Protein AF-W1XQ21-F1 (afdb_monomer)

Sequence (69 aa):
ETGIAIYDDEKGLLANQLYSQVKLHADYGGVVPELASRDHVRKTVPLIQAALKESGLTAKNIDAVAYTA

Radius of gyration: 14.08 Å; Cα contacts (8 Å, |Δi|>4): 69; chains: 1; bounding box: 33×20×34 Å

InterPro domains:
  IPR000905 Gcp-like domain [PF00814] (13-69)
  IPR000905 Gcp-like domain [PTHR11735] (1-69)
  IPR043129 ATPase, nucleotide binding domain [SSF53067] (2-68)

Secondary structure (DSSP, 8-state):
-EEEEEEETTTEEEEEEEE--HHHHGGGTS--HHHHHHHHHHHHHHHHHHHHHHTT--GGG--------

pLDDT: mean 95.41, std 5.62, range [58.22, 98.75]

Solvent-accessible surface area (backbone atoms only — not comparable to full-atom values): 4378 Å² total; per-residue (Å²): 108,49,74,38,70,42,76,41,97,90,79,38,79,52,23,77,33,77,45,78,50,62,77,78,24,57,90,66,81,46,89,49,66,70,63,50,55,56,46,43,68,69,44,50,64,61,35,49,54,48,24,33,59,66,48,72,51,56,81,88,74,57,91,75,87,87,82,89,131

Nearest PDB structures (foldseek):
  4wq5-assembly1_A  TM=9.957E-01  e=2.792E-08  Escherichia coli K-12
  4ydu-assembly2_B  TM=9.974E-01  e=8.155E-08  Escherichia coli
  4wq4-assembly2_B  TM=9.984E-01  e=1.948E-07  Escherichia coli K-12
  3zeu-assembly2_B  TM=1.006E+00  e=2.382E-07  Salmonella enterica subsp. enterica serovar Typhimurium str. ST4/74
  8iey-assembly1_A-2  TM=9.504E-01  e=1.693E-04  Aquifex aeolicus

Structure (mmCIF, N/CA/C/O backbone):
data_AF-W1XQ21-F1
#
_entry.id   AF-W1XQ21-F1
#
loop_
_atom_site.group_PDB
_atom_site.id
_atom_site.type_symbol
_atom_site.label_atom_id
_atom_site.label_alt_id
_atom_site.label_comp_id
_atom_site.label_asym_id
_atom_site.label_entity_id
_atom_site.label_seq_id
_atom_site.pdbx_PDB_ins_code
_atom_site.Cartn_x
_atom_site.Cartn_y
_atom_site.Cartn_z
_atom_site.occupancy
_atom_site.B_iso_or_equiv
_atom_site.auth_seq_id
_atom_site.auth_comp_id
_atom_site.auth_asym_id
_atom_site.auth_atom_id
_atom_site.pdbx_PDB_model_num
ATOM 1 N N . GLU A 1 1 ? 5.318 2.950 -9.318 1.00 91.94 1 GLU A N 1
ATOM 2 C CA . GLU A 1 1 ? 5.386 3.084 -7.838 1.00 91.94 1 GLU A CA 1
ATOM 3 C C . GLU A 1 1 ? 4.365 2.153 -7.213 1.00 91.94 1 GLU A C 1
ATOM 5 O O . GLU A 1 1 ? 3.345 1.938 -7.843 1.00 91.94 1 GLU A O 1
ATOM 10 N N . THR A 1 2 ? 4.583 1.625 -6.009 1.00 97.31 2 THR A N 1
ATOM 11 C CA . THR A 1 2 ? 3.541 0.893 -5.261 1.00 97.31 2 THR A CA 1
ATOM 12 C C . THR A 1 2 ? 3.169 1.701 -4.027 1.00 97.31 2 THR A C 1
ATOM 14 O O . THR A 1 2 ? 4.039 1.941 -3.192 1.00 97.31 2 THR A O 1
ATOM 17 N N . GLY A 1 3 ? 1.912 2.130 -3.931 1.00 97.62 3 GLY A N 1
ATOM 18 C CA . GLY A 1 3 ? 1.394 2.905 -2.804 1.00 97.62 3 GLY A CA 1
ATOM 19 C C . GLY A 1 3 ? 0.297 2.143 -2.069 1.00 97.62 3 GLY A C 1
ATOM 20 O O . GLY A 1 3 ? -0.532 1.510 -2.716 1.00 97.62 3 GLY A O 1
ATOM 21 N N . ILE A 1 4 ? 0.298 2.203 -0.739 1.00 98.56 4 ILE A N 1
ATOM 22 C CA . ILE A 1 4 ? -0.757 1.670 0.129 1.00 98.56 4 ILE A CA 1
ATOM 23 C C . ILE A 1 4 ? -1.059 2.718 1.195 1.00 98.56 4 ILE A C 1
ATOM 25 O O . ILE A 1 4 ? -0.143 3.189 1.863 1.00 98.56 4 ILE A O 1
ATOM 29 N N . ALA A 1 5 ? -2.329 3.056 1.388 1.00 98.50 5 ALA A N 1
ATOM 30 C CA . ALA A 1 5 ? -2.757 4.001 2.411 1.00 98.50 5 ALA A CA 1
ATOM 31 C C . ALA A 1 5 ? -3.954 3.456 3.195 1.00 98.50 5 ALA A C 1
ATOM 33 O O . ALA A 1 5 ? -4.723 2.646 2.677 1.00 98.50 5 ALA A O 1
ATOM 34 N N . ILE A 1 6 ? -4.104 3.918 4.435 1.00 98.75 6 ILE A N 1
ATOM 35 C CA . ILE A 1 6 ? -5.286 3.678 5.268 1.00 98.75 6 ILE A CA 1
ATOM 36 C C . ILE A 1 6 ? -5.881 5.037 5.614 1.00 98.75 6 ILE A C 1
ATOM 38 O O . ILE A 1 6 ? -5.184 5.907 6.138 1.00 98.75 6 ILE A O 1
ATOM 42 N N . TYR A 1 7 ? -7.163 5.202 5.314 1.00 98.69 7 TYR A N 1
ATOM 43 C CA . TYR A 1 7 ? -7.920 6.418 5.570 1.00 98.69 7 TYR A CA 1
ATOM 44 C C . TYR A 1 7 ? -9.148 6.081 6.413 1.00 98.69 7 TYR A C 1
ATOM 46 O O . TYR A 1 7 ? -9.826 5.092 6.148 1.00 98.69 7 TYR A O 1
ATOM 54 N N . ASP A 1 8 ? -9.394 6.907 7.416 1.00 98.38 8 ASP A N 1
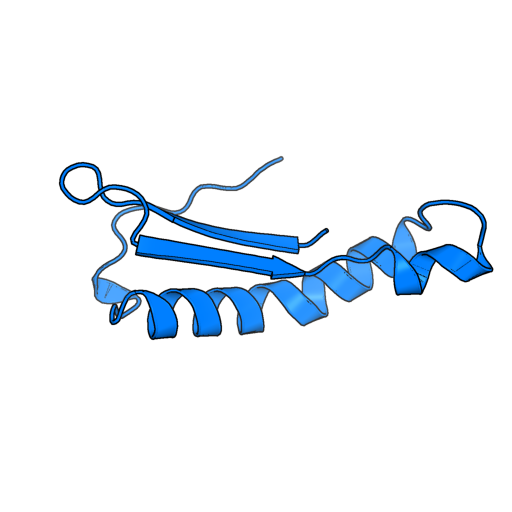ATOM 55 C CA . ASP A 1 8 ? -10.529 6.871 8.333 1.00 98.38 8 ASP A CA 1
ATOM 56 C C . ASP A 1 8 ? -11.310 8.176 8.114 1.00 98.38 8 ASP A C 1
ATOM 58 O O . ASP A 1 8 ? -10.715 9.245 7.959 1.00 98.38 8 ASP A O 1
ATOM 62 N N . ASP A 1 9 ? -12.629 8.096 7.998 1.00 97.06 9 ASP A N 1
ATOM 63 C CA . ASP A 1 9 ? -13.482 9.236 7.654 1.00 97.06 9 ASP A CA 1
ATOM 64 C C . ASP A 1 9 ? -13.571 10.281 8.775 1.00 97.06 9 ASP A C 1
ATOM 66 O O . ASP A 1 9 ? -13.767 11.465 8.493 1.00 97.06 9 ASP A O 1
ATOM 70 N N . GLU A 1 10 ? -13.351 9.877 10.027 1.00 97.88 10 GLU A N 1
ATOM 71 C CA . GLU A 1 10 ? -13.312 10.775 11.181 1.00 97.88 10 GLU A CA 1
ATOM 72 C C . GLU A 1 10 ? -11.887 11.258 11.499 1.00 97.88 10 GLU A C 1
ATOM 74 O O . GLU A 1 10 ? -11.682 12.421 11.859 1.00 97.88 10 GLU A O 1
ATOM 79 N N . LYS A 1 11 ? -10.884 10.380 11.378 1.00 97.69 11 LYS A N 1
ATOM 80 C CA . LYS A 1 11 ? -9.487 10.655 11.781 1.00 97.69 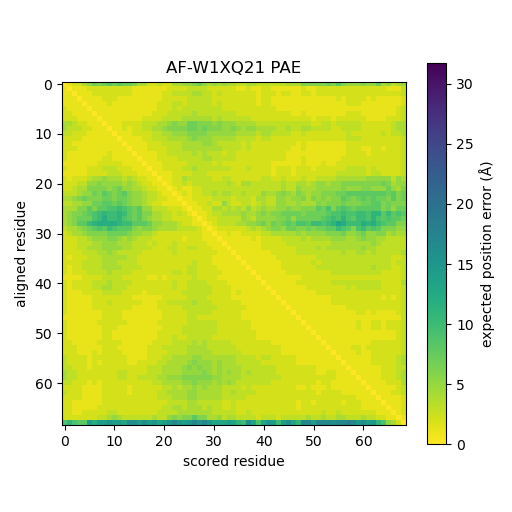11 LYS A CA 1
ATOM 81 C C . LYS A 1 11 ? -8.569 11.053 10.629 1.00 97.69 11 LYS A C 1
ATOM 83 O O . LYS A 1 11 ? -7.443 11.492 10.868 1.00 97.69 11 LYS A O 1
ATOM 88 N N . GLY A 1 12 ? -9.022 10.915 9.390 1.00 98.31 12 GLY A N 1
ATOM 89 C CA . GLY A 1 12 ? -8.247 11.199 8.191 1.00 98.31 12 GLY A CA 1
ATOM 90 C C . GLY A 1 12 ? -7.218 10.114 7.859 1.00 98.31 12 GLY A C 1
ATOM 91 O O . GLY A 1 12 ? -7.454 8.917 8.006 1.00 98.31 12 GLY A O 1
ATOM 92 N N . LEU A 1 13 ? -6.058 10.530 7.347 1.00 98.31 13 LEU A N 1
ATOM 93 C CA . LEU A 1 13 ? -5.014 9.620 6.870 1.00 98.31 13 LEU A CA 1
ATOM 94 C C . LEU A 1 13 ? -4.246 8.995 8.046 1.00 98.31 13 LEU A C 1
ATOM 96 O O . LEU A 1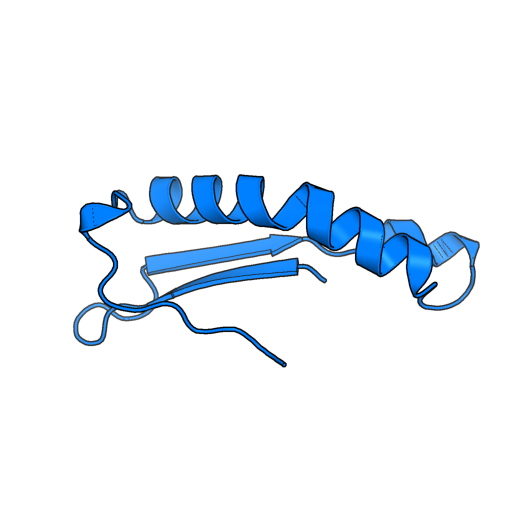 13 ? -3.523 9.694 8.752 1.00 98.31 13 LEU A O 1
ATOM 100 N N . LEU A 1 14 ? -4.371 7.678 8.220 1.00 98.44 14 LEU A N 1
ATOM 101 C CA . LEU A 1 14 ? -3.762 6.937 9.331 1.00 98.44 14 LEU A CA 1
ATOM 102 C C . LEU A 1 14 ? -2.412 6.303 8.981 1.00 98.44 14 LEU A C 1
ATOM 104 O O . LEU A 1 14 ? -1.576 6.117 9.860 1.00 98.44 14 LEU A O 1
ATOM 108 N N . ALA A 1 15 ? -2.214 5.936 7.716 1.00 98.56 15 ALA A N 1
ATOM 109 C CA . ALA A 1 15 ? -0.962 5.381 7.213 1.00 98.56 15 ALA A CA 1
ATOM 110 C C . ALA A 1 15 ? -0.820 5.672 5.720 1.00 98.56 15 ALA A C 1
ATOM 112 O O . ALA A 1 15 ? -1.816 5.697 4.991 1.00 98.56 15 ALA A O 1
ATOM 113 N N . ASN A 1 16 ? 0.416 5.861 5.259 1.00 98.12 16 ASN A N 1
ATOM 114 C CA . ASN A 1 16 ? 0.721 6.076 3.848 1.00 98.12 16 ASN A CA 1
ATOM 115 C C . ASN A 1 16 ? 2.119 5.550 3.516 1.00 98.12 16 ASN A C 1
ATOM 117 O O . ASN A 1 16 ? 3.138 6.155 3.843 1.00 98.12 16 ASN A O 1
ATOM 121 N N . GLN A 1 17 ? 2.153 4.416 2.834 1.00 98.31 17 GLN A N 1
ATOM 122 C CA . GLN A 1 17 ? 3.355 3.696 2.457 1.00 98.31 17 GLN A CA 1
ATOM 123 C C . GLN A 1 17 ? 3.577 3.818 0.954 1.00 98.31 17 GLN A C 1
ATOM 125 O O . GLN A 1 17 ? 2.689 3.504 0.162 1.00 98.31 17 GLN A O 1
ATOM 130 N N . LEU A 1 18 ? 4.781 4.226 0.552 1.00 97.38 18 LEU A N 1
ATOM 131 C CA . LEU A 1 18 ? 5.135 4.408 -0.852 1.00 97.38 18 LEU A CA 1
ATOM 132 C C . LEU A 1 18 ? 6.480 3.757 -1.171 1.00 97.38 18 LEU A C 1
ATOM 134 O O . LEU A 1 18 ? 7.492 4.008 -0.517 1.00 97.38 18 LEU A O 1
ATOM 138 N N . TYR A 1 19 ? 6.500 2.958 -2.233 1.00 95.69 19 TYR A N 1
ATOM 139 C CA . TYR A 1 19 ? 7.715 2.430 -2.836 1.00 95.69 19 TYR A CA 1
ATOM 140 C C . TYR A 1 19 ? 7.895 2.965 -4.259 1.00 95.69 19 TYR A C 1
ATOM 142 O O . TYR A 1 19 ? 7.052 2.752 -5.137 1.00 95.69 19 TYR A O 1
ATOM 150 N N . SER A 1 20 ? 9.041 3.599 -4.508 1.00 94.06 20 SER A N 1
ATOM 151 C CA . SER A 1 20 ? 9.395 4.129 -5.824 1.00 94.06 20 SER A CA 1
ATOM 152 C C . SER A 1 20 ? 10.243 3.146 -6.637 1.00 94.06 20 SER A C 1
ATOM 154 O O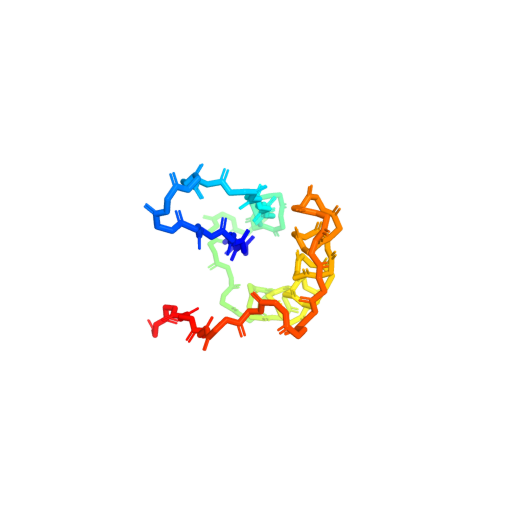 . SER A 1 20 ? 11.265 2.646 -6.167 1.00 94.06 20 SER A O 1
ATOM 156 N N . GLN A 1 21 ? 9.846 2.924 -7.894 1.00 88.75 21 GLN A N 1
ATOM 157 C CA . GLN A 1 21 ? 10.555 2.074 -8.864 1.00 88.75 21 GLN A CA 1
ATOM 158 C C . GLN A 1 21 ? 11.576 2.858 -9.707 1.00 88.75 21 GLN A C 1
ATOM 160 O O . GLN A 1 21 ? 12.203 2.284 -10.594 1.00 88.75 21 GLN A O 1
ATOM 165 N N . VAL A 1 22 ? 11.778 4.158 -9.450 1.00 89.00 22 VAL A N 1
ATOM 166 C CA . VAL A 1 22 ? 12.646 5.022 -10.276 1.00 89.00 22 VAL A CA 1
ATOM 167 C C . VAL A 1 22 ? 14.050 4.435 -10.432 1.00 89.00 22 VAL A C 1
ATOM 169 O O . VAL A 1 22 ? 14.559 4.351 -11.544 1.00 89.00 22 VAL A O 1
ATOM 172 N N . LYS A 1 23 ? 14.650 3.943 -9.340 1.00 87.31 23 LYS A N 1
ATOM 173 C CA . LYS A 1 23 ? 15.985 3.322 -9.383 1.00 87.31 23 LYS A CA 1
ATOM 174 C C . LYS A 1 23 ? 16.030 2.048 -10.229 1.00 87.31 23 LYS A C 1
ATOM 176 O O . LYS A 1 23 ? 17.037 1.801 -10.871 1.00 87.31 23 LYS A O 1
ATOM 181 N N . LEU A 1 24 ? 14.957 1.254 -10.237 1.00 86.81 24 LEU A N 1
ATOM 182 C CA . LEU A 1 24 ? 14.881 0.007 -11.005 1.00 86.81 24 LEU A CA 1
ATOM 183 C C . LEU A 1 24 ? 14.839 0.269 -12.517 1.00 86.81 24 LEU A C 1
ATOM 185 O O . LEU A 1 24 ? 15.346 -0.528 -13.299 1.00 86.81 24 LEU A O 1
ATOM 189 N N . HIS A 1 25 ? 14.221 1.377 -12.922 1.00 89.62 25 HIS A N 1
ATOM 190 C CA . HIS A 1 25 ? 14.029 1.736 -14.326 1.00 89.62 25 HIS A CA 1
ATOM 191 C C . HIS A 1 25 ? 15.090 2.700 -14.871 1.00 89.62 25 HIS A C 1
ATOM 193 O O . HIS A 1 25 ? 15.136 2.918 -16.080 1.00 89.62 25 HIS A O 1
ATOM 199 N N . ALA A 1 26 ? 15.949 3.249 -14.005 1.00 88.81 26 ALA A N 1
ATOM 200 C CA . ALA A 1 26 ? 16.977 4.220 -14.376 1.00 88.81 26 ALA A CA 1
ATOM 201 C C . ALA A 1 26 ? 17.900 3.696 -15.489 1.00 88.81 26 ALA A C 1
ATOM 203 O O . ALA A 1 26 ? 18.147 4.406 -16.461 1.00 88.81 26 ALA A O 1
ATOM 204 N N . ASP A 1 27 ? 18.314 2.429 -15.397 1.00 88.12 27 ASP A N 1
ATOM 205 C CA . ASP A 1 27 ? 19.218 1.794 -16.366 1.00 88.12 27 ASP A CA 1
ATOM 206 C C . ASP A 1 27 ? 18.576 1.567 -17.748 1.00 88.12 27 ASP A C 1
ATOM 208 O O . ASP A 1 27 ? 19.276 1.321 -18.727 1.00 88.12 27 ASP A O 1
ATOM 212 N N . TYR A 1 28 ? 17.247 1.663 -17.845 1.00 89.62 28 TYR A N 1
ATOM 213 C CA . TYR A 1 28 ? 16.481 1.372 -19.062 1.00 89.62 28 TYR A CA 1
ATOM 214 C C . TYR A 1 28 ? 15.956 2.633 -19.762 1.00 89.62 28 TYR A C 1
ATOM 216 O O . TYR A 1 28 ? 15.315 2.529 -20.805 1.00 89.62 28 TYR A O 1
ATOM 224 N N . GLY A 1 29 ? 16.192 3.824 -19.197 1.00 90.56 29 GLY A N 1
ATOM 225 C CA . GLY A 1 29 ? 15.724 5.095 -19.764 1.00 90.56 29 GLY A CA 1
ATOM 226 C C . GLY A 1 29 ? 14.197 5.262 -19.785 1.00 90.56 29 GLY A C 1
ATOM 227 O O . GLY A 1 29 ? 13.689 6.169 -20.438 1.00 90.56 29 GLY A O 1
ATOM 228 N N . GLY A 1 30 ? 13.457 4.398 -19.085 1.00 90.12 30 GLY A N 1
ATOM 229 C CA . GLY A 1 30 ? 11.998 4.385 -19.074 1.00 90.12 30 GLY A CA 1
ATOM 230 C C . GLY A 1 30 ? 11.429 3.207 -18.286 1.00 90.12 30 GLY A C 1
ATOM 231 O O . GLY A 1 30 ? 12.141 2.270 -17.921 1.00 90.12 30 GLY A O 1
ATOM 232 N N . VAL A 1 31 ? 10.125 3.259 -18.006 1.00 92.00 31 VAL A N 1
ATOM 233 C CA . VAL A 1 31 ? 9.432 2.177 -17.295 1.00 92.00 31 VAL A CA 1
ATOM 234 C C . VAL A 1 31 ? 9.428 0.919 -18.158 1.00 92.00 31 VAL A C 1
ATOM 236 O O . VAL A 1 31 ? 8.966 0.931 -19.295 1.00 92.00 31 VAL A O 1
ATOM 239 N N . VAL A 1 32 ? 9.907 -0.182 -17.582 1.00 95.62 32 VAL A N 1
ATOM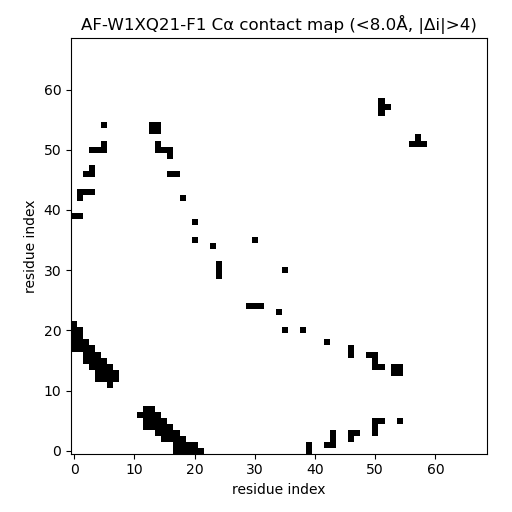 240 C CA . VAL A 1 32 ? 9.863 -1.518 -18.185 1.00 95.62 32 VAL A CA 1
ATOM 241 C C . VAL A 1 32 ? 8.671 -2.266 -17.582 1.00 95.62 32 VAL A C 1
ATOM 243 O O . VAL A 1 32 ? 8.753 -2.630 -16.404 1.00 95.62 32 VAL A O 1
ATOM 246 N N . PRO A 1 33 ? 7.583 -2.518 -18.340 1.00 94.06 33 PRO A N 1
ATOM 247 C CA . PRO A 1 33 ? 6.329 -3.032 -17.780 1.00 94.06 33 PRO A CA 1
ATOM 248 C C . PRO A 1 33 ? 6.488 -4.335 -16.991 1.00 94.06 33 PRO A C 1
ATOM 250 O O . PRO A 1 33 ? 6.035 -4.421 -15.856 1.00 94.06 33 PRO A O 1
ATOM 253 N N . GLU A 1 34 ? 7.220 -5.313 -17.531 1.00 95.50 34 GLU A N 1
ATOM 254 C CA . GLU A 1 34 ? 7.440 -6.605 -16.865 1.00 95.50 34 GLU A CA 1
ATOM 255 C C . GLU A 1 34 ? 8.172 -6.460 -15.518 1.00 95.50 34 GLU A C 1
ATOM 257 O O . GLU A 1 34 ? 7.807 -7.085 -14.520 1.00 95.50 34 GLU A O 1
ATOM 262 N N . LEU A 1 35 ? 9.195 -5.599 -15.454 1.00 93.50 35 LEU A N 1
ATOM 263 C CA . LEU A 1 35 ? 9.922 -5.347 -14.207 1.00 93.50 35 LEU A CA 1
ATOM 264 C C . LEU A 1 35 ? 9.042 -4.622 -13.187 1.00 93.50 35 LEU A C 1
ATOM 266 O O . LEU A 1 35 ? 9.086 -4.963 -12.004 1.00 93.50 35 LEU A O 1
ATOM 270 N N . ALA A 1 36 ? 8.220 -3.673 -13.642 1.00 93.69 36 ALA A N 1
ATOM 271 C CA . ALA A 1 36 ? 7.271 -2.973 -12.787 1.00 93.69 36 ALA A CA 1
ATOM 272 C C . ALA A 1 36 ? 6.244 -3.949 -12.192 1.00 93.69 36 ALA A C 1
ATOM 274 O O . ALA A 1 36 ? 6.093 -3.995 -10.971 1.00 93.69 36 ALA A O 1
ATOM 275 N N . SER A 1 37 ? 5.606 -4.790 -13.016 1.00 94.75 37 SER A N 1
ATOM 276 C CA . SER A 1 37 ? 4.633 -5.801 -12.577 1.00 94.75 37 SER A CA 1
ATOM 277 C C . SER A 1 37 ? 5.223 -6.762 -11.545 1.00 94.75 37 SER A C 1
ATOM 279 O O . SER A 1 37 ? 4.634 -6.976 -10.483 1.00 94.75 37 SER A O 1
ATOM 281 N N . ARG A 1 38 ? 6.424 -7.297 -11.800 1.00 95.75 38 ARG A N 1
ATOM 282 C CA . ARG A 1 38 ? 7.117 -8.181 -10.846 1.00 95.75 38 ARG A CA 1
ATOM 283 C C . ARG A 1 38 ? 7.413 -7.491 -9.525 1.00 95.75 38 ARG A C 1
ATOM 285 O O . ARG A 1 38 ? 7.364 -8.129 -8.472 1.00 95.75 38 ARG A O 1
ATOM 292 N N . ASP A 1 39 ? 7.755 -6.212 -9.567 1.00 94.94 39 ASP A N 1
ATOM 293 C CA . ASP A 1 39 ? 8.077 -5.473 -8.362 1.00 94.94 39 ASP A CA 1
ATOM 294 C C . ASP A 1 39 ? 6.819 -5.102 -7.561 1.00 94.94 39 ASP A C 1
ATOM 296 O O . ASP A 1 39 ? 6.808 -5.291 -6.348 1.00 94.94 39 ASP A O 1
ATOM 300 N N . HIS A 1 40 ? 5.705 -4.751 -8.214 1.00 96.31 40 HIS A N 1
ATOM 301 C CA . HIS A 1 40 ? 4.409 -4.595 -7.539 1.00 96.31 40 HIS A CA 1
ATOM 302 C C . HIS A 1 40 ? 4.024 -5.841 -6.732 1.00 96.31 40 HIS A C 1
ATOM 304 O O . HIS A 1 40 ? 3.679 -5.727 -5.554 1.00 96.31 40 HIS A O 1
ATOM 310 N N . VAL A 1 41 ? 4.161 -7.039 -7.313 1.00 96.31 41 VAL A N 1
ATOM 311 C CA . VAL A 1 41 ? 3.885 -8.308 -6.610 1.00 96.31 41 VAL A CA 1
ATOM 312 C C . VAL A 1 41 ? 4.758 -8.457 -5.360 1.00 96.31 41 VAL A C 1
ATOM 314 O O . VAL A 1 41 ? 4.274 -8.865 -4.305 1.00 96.31 41 VAL A O 1
ATOM 317 N N . ARG A 1 42 ? 6.040 -8.083 -5.442 1.00 96.06 42 ARG A N 1
ATOM 318 C CA . ARG A 1 42 ? 6.977 -8.168 -4.309 1.00 96.06 42 ARG A CA 1
ATOM 319 C C . ARG A 1 42 ? 6.701 -7.140 -3.216 1.00 96.06 42 ARG 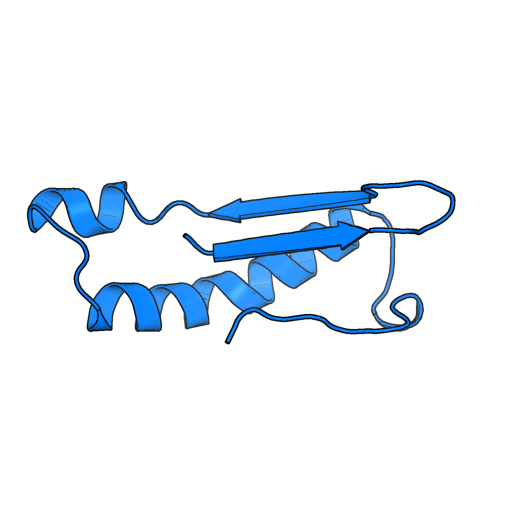A C 1
ATOM 321 O O . ARG A 1 42 ? 7.024 -7.405 -2.061 1.00 96.06 42 ARG A O 1
ATOM 328 N N . LYS A 1 43 ? 6.181 -5.959 -3.563 1.00 97.19 43 LYS A N 1
ATOM 329 C CA . LYS A 1 43 ? 6.038 -4.827 -2.633 1.00 97.19 43 LYS A CA 1
ATOM 330 C C . LYS A 1 43 ? 4.656 -4.715 -2.004 1.00 97.19 43 LYS A C 1
ATOM 332 O O . LYS A 1 43 ? 4.571 -4.262 -0.870 1.00 97.19 43 LYS A O 1
ATOM 337 N N . THR A 1 44 ? 3.602 -5.162 -2.682 1.00 97.94 44 THR A N 1
ATOM 338 C CA . THR A 1 44 ? 2.214 -4.936 -2.242 1.00 97.94 44 THR A CA 1
ATOM 339 C C . THR A 1 44 ? 1.941 -5.496 -0.843 1.00 97.94 44 THR A C 1
ATOM 341 O O . THR A 1 44 ? 1.570 -4.744 0.052 1.00 97.94 44 THR A O 1
ATOM 344 N N . VAL A 1 45 ? 2.184 -6.791 -0.608 1.00 98.06 45 VAL A N 1
ATOM 345 C CA . VAL A 1 45 ? 1.899 -7.416 0.700 1.00 98.06 45 VAL A CA 1
ATOM 346 C C . VAL A 1 45 ? 2.757 -6.829 1.834 1.00 98.06 45 VAL A C 1
ATOM 348 O O . VAL A 1 45 ? 2.183 -6.470 2.864 1.00 98.06 45 VAL A O 1
ATOM 351 N N . PRO A 1 46 ? 4.088 -6.653 1.682 1.00 98.25 46 PRO A N 1
ATOM 352 C CA . PRO A 1 46 ? 4.892 -5.983 2.704 1.00 98.25 46 PRO A CA 1
ATOM 353 C C . PRO A 1 46 ? 4.438 -4.553 3.020 1.00 98.25 46 PRO A C 1
ATOM 355 O O . PRO A 1 46 ? 4.452 -4.160 4.183 1.00 98.25 46 PRO A O 1
ATOM 358 N N . LEU A 1 47 ? 4.011 -3.776 2.016 1.00 98.31 47 LEU A N 1
ATOM 359 C CA . LEU A 1 47 ? 3.524 -2.411 2.237 1.00 98.31 47 LEU A CA 1
ATOM 360 C C . LEU A 1 47 ? 2.163 -2.390 2.944 1.00 98.31 47 LEU A C 1
ATOM 362 O O . LEU A 1 47 ? 1.958 -1.541 3.802 1.00 98.31 47 LEU A O 1
ATOM 366 N N . ILE A 1 48 ? 1.270 -3.349 2.669 1.00 98.62 48 ILE A N 1
ATOM 367 C CA . ILE A 1 48 ? 0.022 -3.522 3.435 1.00 98.62 48 ILE A CA 1
ATOM 368 C C . ILE A 1 48 ? 0.329 -3.819 4.905 1.00 98.62 48 ILE A C 1
ATOM 370 O O . ILE A 1 48 ? -0.247 -3.202 5.799 1.00 98.62 48 ILE A O 1
ATOM 374 N N . GLN A 1 49 ? 1.265 -4.733 5.170 1.00 98.38 49 GLN A N 1
ATOM 375 C CA . GLN A 1 49 ? 1.685 -5.054 6.537 1.00 98.38 49 GLN A CA 1
ATOM 376 C C . GLN A 1 49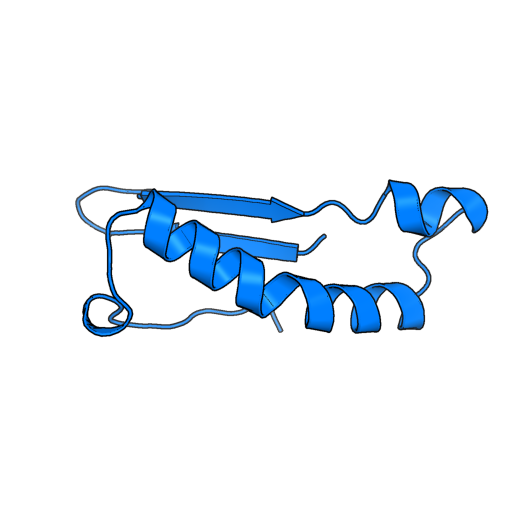 ? 2.304 -3.838 7.241 1.00 98.38 49 GLN A C 1
ATOM 378 O O . GLN A 1 49 ? 2.021 -3.601 8.415 1.00 98.38 49 GLN A O 1
ATOM 383 N N . ALA A 1 50 ? 3.124 -3.060 6.529 1.00 98.50 50 ALA A N 1
ATOM 384 C CA . ALA A 1 50 ? 3.710 -1.830 7.045 1.00 98.50 50 ALA A CA 1
ATOM 385 C C . ALA A 1 50 ? 2.644 -0.768 7.349 1.00 98.50 50 ALA A C 1
ATOM 387 O O . ALA A 1 50 ? 2.702 -0.171 8.419 1.00 98.50 50 ALA A O 1
ATOM 388 N N . ALA A 1 51 ? 1.651 -0.587 6.473 1.00 98.62 51 ALA A N 1
ATOM 389 C CA . ALA A 1 51 ? 0.568 0.373 6.668 1.00 98.62 51 ALA A CA 1
ATOM 390 C C . ALA A 1 51 ? -0.303 0.014 7.881 1.00 98.62 51 ALA A C 1
ATOM 392 O O . ALA A 1 51 ? -0.551 0.869 8.723 1.00 98.62 51 ALA A O 1
ATOM 393 N N . LEU A 1 52 ? -0.687 -1.261 8.036 1.00 98.62 52 LEU A N 1
ATOM 394 C CA . LEU A 1 52 ? -1.427 -1.731 9.218 1.00 98.62 52 LEU A CA 1
ATOM 395 C C . LEU A 1 52 ? -0.634 -1.517 10.514 1.00 98.62 52 LEU A C 1
ATOM 397 O O . LEU A 1 52 ? -1.188 -1.118 11.538 1.00 98.62 52 LEU A O 1
ATOM 401 N N . LYS A 1 53 ? 0.680 -1.767 10.467 1.00 98.44 53 LYS A N 1
ATOM 402 C CA . LYS A 1 53 ? 1.572 -1.533 11.604 1.00 98.44 53 LYS A CA 1
ATOM 403 C C . LYS A 1 53 ? 1.698 -0.043 11.933 1.00 98.44 53 LYS A C 1
ATOM 405 O O . LYS A 1 53 ? 1.675 0.299 13.110 1.00 98.44 53 LYS A O 1
ATOM 410 N N . GLU A 1 54 ? 1.842 0.817 10.926 1.00 98.44 54 GLU A N 1
ATOM 411 C CA . GLU A 1 54 ? 1.919 2.275 11.079 1.00 98.44 54 GLU A CA 1
ATOM 412 C C . GLU A 1 54 ? 0.631 2.841 11.686 1.00 98.44 54 GLU A C 1
ATOM 414 O O . GLU A 1 54 ? 0.699 3.605 12.645 1.00 98.44 54 GLU A O 1
ATOM 419 N N . SER A 1 55 ? -0.534 2.400 11.205 1.00 98.12 55 SER A N 1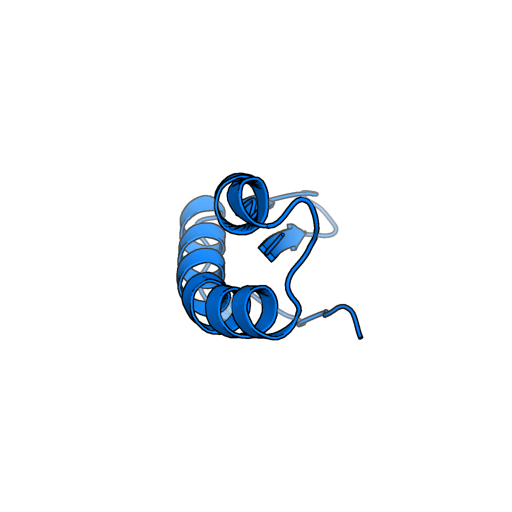
ATOM 420 C CA . SER A 1 55 ? -1.831 2.851 11.717 1.00 98.12 55 SER A CA 1
ATOM 421 C C . SER A 1 55 ? -2.205 2.242 13.076 1.00 98.12 55 SER A C 1
ATOM 423 O O . SER A 1 55 ? -3.222 2.616 13.655 1.00 98.12 55 SER A O 1
ATOM 425 N N . GLY A 1 56 ? -1.448 1.253 13.570 1.00 98.12 56 GLY A N 1
ATOM 426 C CA . GLY A 1 56 ? -1.778 0.499 14.784 1.00 98.12 56 GLY A CA 1
ATOM 427 C C . GLY A 1 56 ? -3.054 -0.347 14.667 1.00 98.12 56 GLY A C 1
ATOM 428 O O . GLY A 1 56 ? -3.668 -0.671 15.683 1.00 98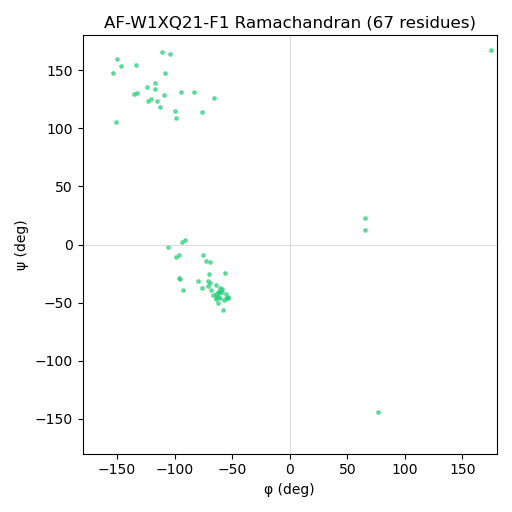.12 56 GLY A O 1
ATOM 429 N N . LEU A 1 57 ? -3.466 -0.695 13.444 1.00 98.12 57 LEU A N 1
ATOM 430 C CA . LEU A 1 57 ? -4.694 -1.444 13.171 1.00 98.12 57 LEU A CA 1
ATOM 431 C C . LEU A 1 57 ? -4.398 -2.907 12.836 1.00 98.12 57 LEU A C 1
ATOM 433 O O . LEU A 1 57 ? -3.285 -3.302 12.492 1.00 98.12 57 LEU A O 1
ATOM 437 N N . THR A 1 58 ? -5.441 -3.726 12.894 1.00 98.12 58 THR A N 1
ATOM 438 C CA . THR A 1 58 ? -5.426 -5.099 12.389 1.00 98.12 58 THR A CA 1
ATOM 439 C C . THR A 1 58 ? -6.323 -5.218 11.163 1.00 98.12 58 THR A C 1
ATOM 441 O O . THR A 1 58 ? -7.179 -4.370 10.926 1.00 98.12 58 THR A O 1
ATOM 444 N N . ALA A 1 59 ? -6.198 -6.314 10.411 1.00 96.75 59 ALA A N 1
ATOM 445 C CA . ALA A 1 59 ? -7.058 -6.569 9.252 1.00 96.75 59 ALA A CA 1
ATOM 446 C C . ALA A 1 59 ? -8.564 -6.570 9.591 1.00 96.75 59 ALA A C 1
ATOM 448 O O . ALA A 1 59 ? -9.382 -6.291 8.726 1.00 96.75 59 ALA A O 1
ATOM 449 N N . LYS A 1 60 ? -8.935 -6.852 10.850 1.00 98.12 60 LYS A N 1
ATOM 450 C CA . LYS A 1 60 ? -10.332 -6.824 11.317 1.00 98.12 60 LYS A CA 1
ATOM 451 C C . LYS A 1 60 ? -10.906 -5.413 11.457 1.00 98.12 60 LYS A C 1
ATOM 453 O O . LYS A 1 60 ? -12.107 -5.282 11.634 1.00 98.12 60 LYS A O 1
ATOM 458 N N . ASN A 1 61 ? -10.056 -4.389 11.445 1.00 97.94 61 ASN A N 1
ATOM 459 C CA . ASN A 1 61 ? -10.455 -2.989 11.560 1.00 97.94 61 ASN A CA 1
ATOM 460 C C . ASN A 1 61 ? -10.656 -2.318 10.194 1.00 97.94 61 ASN A C 1
ATOM 462 O O . ASN A 1 61 ? -10.866 -1.115 10.158 1.00 97.94 61 ASN A O 1
ATOM 466 N N . ILE A 1 62 ? -10.505 -3.054 9.089 1.00 98.31 62 ILE A N 1
ATOM 467 C CA . ILE A 1 62 ? -10.624 -2.511 7.735 1.00 98.31 62 ILE A CA 1
ATOM 468 C C . ILE A 1 62 ? -12.012 -2.837 7.193 1.00 98.31 62 ILE A C 1
ATOM 470 O O . ILE A 1 62 ? -12.326 -4.006 6.969 1.00 98.31 62 ILE A O 1
ATOM 474 N N . ASP A 1 63 ? -12.817 -1.804 6.957 1.00 98.44 63 ASP A N 1
ATOM 475 C CA . ASP A 1 63 ? -14.200 -1.959 6.491 1.00 98.44 63 ASP A CA 1
ATOM 476 C C . ASP A 1 63 ? -14.295 -2.228 4.984 1.00 98.44 63 ASP A C 1
ATOM 478 O O . ASP A 1 63 ? -15.194 -2.931 4.521 1.00 98.44 63 ASP A O 1
ATOM 482 N N . ALA A 1 64 ? -13.361 -1.682 4.202 1.00 98.12 64 ALA A N 1
ATOM 483 C CA . ALA A 1 64 ? -13.353 -1.800 2.749 1.00 98.12 64 ALA A CA 1
ATOM 484 C C . ALA A 1 64 ? -11.934 -1.764 2.169 1.00 98.12 64 ALA A C 1
ATOM 486 O O . ALA A 1 64 ? -10.995 -1.253 2.778 1.00 98.12 64 ALA A O 1
ATOM 487 N N . VAL A 1 65 ? -11.792 -2.283 0.947 1.00 98.00 65 VAL A N 1
ATOM 488 C CA . VAL A 1 65 ? -10.546 -2.243 0.172 1.00 98.00 65 VAL A CA 1
ATOM 489 C C . VAL A 1 65 ? -10.817 -1.564 -1.165 1.00 98.00 65 VAL A C 1
ATOM 491 O O . VAL A 1 65 ? -11.662 -2.019 -1.934 1.00 98.00 65 VAL A O 1
ATOM 494 N N . ALA A 1 66 ? -10.076 -0.495 -1.449 1.00 97.88 66 ALA A N 1
ATOM 495 C CA . ALA A 1 66 ? -10.073 0.193 -2.736 1.00 97.88 66 ALA A CA 1
ATOM 496 C C . ALA A 1 66 ? -8.756 -0.076 -3.479 1.00 97.88 66 ALA A C 1
ATOM 498 O O . ALA A 1 66 ? -7.704 -0.231 -2.856 1.00 97.88 66 ALA A O 1
ATOM 499 N N . TYR A 1 67 ? -8.808 -0.126 -4.809 1.00 97.62 67 TYR A N 1
ATOM 500 C CA . TYR A 1 67 ? -7.636 -0.309 -5.663 1.00 97.62 67 TYR A CA 1
ATOM 501 C C . TYR A 1 67 ? -7.801 0.456 -6.979 1.00 97.62 67 TYR A C 1
ATOM 503 O O . TYR A 1 67 ? -8.919 0.688 -7.439 1.00 97.62 67 TYR A O 1
ATOM 511 N N . THR A 1 68 ? -6.680 0.840 -7.583 1.00 95.38 68 THR A N 1
ATOM 512 C CA . THR A 1 68 ? -6.648 1.437 -8.923 1.00 95.38 68 THR A CA 1
ATOM 513 C C . THR A 1 68 ? -6.674 0.327 -9.974 1.00 95.38 68 THR A C 1
ATOM 515 O O . THR A 1 68 ? -5.912 -0.635 -9.846 1.00 95.38 68 THR A O 1
ATOM 518 N N . ALA A 1 69 ? -7.554 0.455 -10.972 1.00 58.22 69 ALA A N 1
ATOM 519 C CA . ALA A 1 69 ? -7.666 -0.457 -12.116 1.00 58.22 69 ALA A CA 1
ATOM 520 C C . ALA A 1 69 ? -6.670 -0.119 -13.234 1.00 58.22 69 ALA A C 1
ATOM 522 O O . ALA A 1 69 ? -6.366 1.086 -13.403 1.00 58.22 69 ALA A O 1
#

Mean predicted aligned error: 2.8 Å

Organism: NCBI:txid408170

Foldseek 3Di:
DAWDWDADPVPGTQFIDDDDCCVVCVVVVDDDPVVVVVVNVVVVVVRVVVNCVSSVHDPVPDPDDDDDD